Protein AF-A0A449A2N4-F1 (afdb_monomer_lite)

Sequence (158 aa):
MTPEKIKKYLNMVIFIFLSIVLIGIFFGYTGQFGDKNNDGKNIGSILDILVPDLTRSI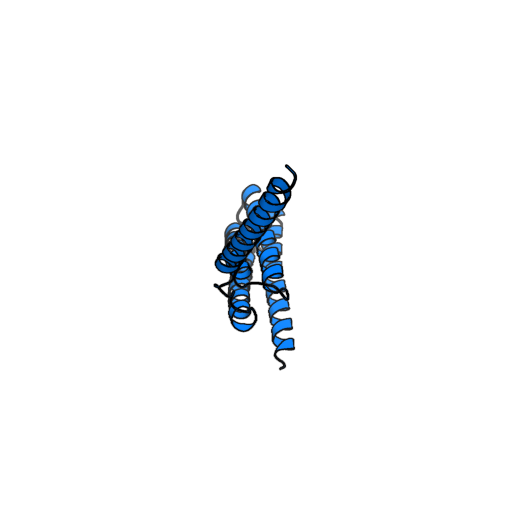EWLAVATLAIGWIGWEFARSKTGKRLYAYISLPLILTASVSSMTLLGFIGGGLAIVLILLYTFQFIEPSKKDTLVNTINDAAKANQKNNKKFLKIFSRGK

Radius of gyration: 24.29 Å; chains: 1; bounding box: 47×25×95 Å

Secondary structure (DSSP, 8-state):
--HHHHHHHHHHHHHHHHHHHHHHHHHHHHTTTS--S----SS-TTTGGG-----HHHHHHHHHHHHHHHHHHHHHHSTT--HHHHHHHHHHHHHHHHHT--HHHHHHHHHHHHHHHHHHHHHSPP--TTSHHHHHHHHHHHHHHHHHHHHHHHTT--

Structure (mmCIF, N/CA/C/O backbone):
data_AF-A0A449A2N4-F1
#
_entry.id   AF-A0A449A2N4-F1
#
loop_
_atom_site.group_PDB
_atom_site.id
_atom_site.type_symbol
_atom_site.label_atom_id
_atom_site.label_alt_id
_atom_site.label_comp_id
_atom_site.label_asym_id
_atom_site.label_entity_id
_atom_site.label_seq_id
_atom_site.pdbx_PDB_ins_code
_atom_site.Cartn_x
_atom_site.Cartn_y
_atom_site.Cartn_z
_atom_site.occupancy
_atom_site.B_iso_or_equiv
_atom_site.auth_seq_id
_atom_site.auth_comp_id
_atom_site.auth_asym_id
_atom_site.auth_atom_id
_atom_site.pdbx_PDB_model_num
ATOM 1 N N . MET A 1 1 ? -24.660 -12.221 -4.453 1.00 61.25 1 MET A N 1
ATOM 2 C CA . MET A 1 1 ? -23.258 -12.427 -4.014 1.00 61.25 1 MET A CA 1
ATOM 3 C C . MET A 1 1 ? -23.165 -12.003 -2.552 1.00 61.25 1 MET A C 1
ATOM 5 O O . MET A 1 1 ? -23.672 -10.936 -2.246 1.00 61.25 1 MET A O 1
ATOM 9 N N . THR A 1 2 ? -22.648 -12.829 -1.633 1.00 82.38 2 THR A N 1
ATOM 10 C CA . THR A 1 2 ? -22.631 -12.470 -0.197 1.00 82.38 2 THR A CA 1
ATOM 11 C C . THR A 1 2 ? -21.543 -11.425 0.106 1.00 82.38 2 THR A C 1
ATOM 13 O O . THR A 1 2 ? -20.503 -11.442 -0.563 1.00 82.38 2 THR A O 1
ATOM 16 N N . PRO A 1 3 ? -21.725 -10.543 1.111 1.00 78.06 3 PRO A N 1
ATOM 17 C CA . PRO A 1 3 ? -20.734 -9.520 1.479 1.00 78.06 3 PRO A CA 1
ATOM 18 C C . PRO A 1 3 ? -19.345 -10.101 1.784 1.00 78.06 3 PRO A C 1
ATOM 20 O O . PRO A 1 3 ? -18.320 -9.538 1.406 1.00 78.06 3 PRO A O 1
ATOM 23 N N . GLU A 1 4 ? -19.305 -11.284 2.395 1.00 82.44 4 GLU A N 1
ATOM 24 C CA . GLU A 1 4 ? -18.069 -12.010 2.705 1.00 82.44 4 GLU A CA 1
ATOM 25 C C . GLU A 1 4 ? -17.319 -12.464 1.449 1.00 82.44 4 GLU A C 1
ATOM 27 O O . GLU A 1 4 ? -16.092 -12.362 1.381 1.00 82.44 4 GLU A O 1
ATOM 32 N N . LYS A 1 5 ? -18.050 -12.926 0.425 1.00 82.56 5 LYS A N 1
ATOM 33 C CA . LYS A 1 5 ? -17.454 -13.305 -0.861 1.00 82.56 5 LYS A CA 1
ATOM 34 C C . LYS A 1 5 ? -16.862 -12.078 -1.549 1.00 82.56 5 LYS A C 1
ATOM 36 O O . LYS A 1 5 ? -15.722 -12.144 -1.993 1.00 82.56 5 LYS A O 1
ATOM 41 N N . ILE A 1 6 ? -17.580 -10.953 -1.567 1.00 83.94 6 ILE A N 1
ATOM 42 C CA . ILE A 1 6 ? -17.100 -9.687 -2.152 1.00 83.94 6 ILE A CA 1
ATOM 43 C C . ILE A 1 6 ? -15.799 -9.239 -1.475 1.00 83.94 6 ILE A C 1
ATOM 45 O O . ILE A 1 6 ? -14.807 -8.992 -2.160 1.00 83.94 6 ILE A O 1
ATOM 49 N N . LYS A 1 7 ? -15.764 -9.236 -0.135 1.00 84.06 7 LYS A N 1
ATOM 50 C CA . LYS A 1 7 ? -14.567 -8.909 0.656 1.00 84.06 7 LYS A CA 1
ATOM 51 C C . LYS A 1 7 ? -13.380 -9.817 0.312 1.00 84.06 7 LYS A C 1
ATOM 53 O O . LYS A 1 7 ? -12.255 -9.337 0.171 1.00 84.06 7 LYS A O 1
ATOM 58 N N . LYS A 1 8 ? -13.615 -11.125 0.154 1.00 86.44 8 LYS A N 1
ATOM 59 C CA . LYS A 1 8 ? -12.578 -12.095 -0.231 1.00 86.44 8 LYS A CA 1
ATOM 60 C C . LYS A 1 8 ? -12.024 -11.817 -1.632 1.00 86.44 8 LYS A C 1
ATOM 62 O O . LYS A 1 8 ? -10.806 -11.786 -1.787 1.00 86.44 8 LYS A O 1
ATOM 67 N N . TYR A 1 9 ? -12.886 -11.585 -2.622 1.00 88.25 9 TYR A N 1
ATOM 68 C CA . TYR A 1 9 ? -12.451 -11.307 -3.995 1.00 88.25 9 TYR A CA 1
ATOM 69 C C . TYR A 1 9 ? -11.708 -9.975 -4.110 1.00 88.25 9 TYR A C 1
ATOM 71 O O . TYR A 1 9 ? -10.637 -9.950 -4.704 1.00 88.25 9 TYR A O 1
ATOM 79 N N . LEU A 1 10 ? -12.195 -8.903 -3.477 1.00 87.56 10 LEU A N 1
ATOM 80 C CA . LEU A 1 10 ? -11.493 -7.612 -3.442 1.00 87.56 10 LEU A CA 1
ATOM 81 C C . LEU A 1 10 ? -10.081 -7.746 -2.869 1.00 87.56 10 LEU A C 1
ATOM 83 O O . LEU A 1 10 ? -9.128 -7.247 -3.455 1.00 87.56 10 LEU A O 1
ATOM 87 N N . ASN A 1 11 ? -9.933 -8.478 -1.764 1.00 88.50 11 ASN A N 1
ATOM 88 C CA . ASN A 1 11 ? -8.623 -8.743 -1.173 1.00 88.50 11 ASN A CA 1
ATOM 89 C C . ASN A 1 11 ? -7.693 -9.506 -2.118 1.00 88.50 11 ASN A C 1
ATOM 91 O O . ASN A 1 11 ? -6.506 -9.199 -2.190 1.00 88.50 11 ASN A O 1
ATOM 95 N N . MET A 1 12 ? -8.227 -10.493 -2.833 1.00 90.44 12 MET A N 1
ATOM 96 C CA . MET A 1 12 ? -7.456 -11.278 -3.792 1.00 90.44 12 MET A CA 1
ATOM 97 C C . MET A 1 12 ? -7.007 -10.418 -4.978 1.00 90.44 12 MET A C 1
A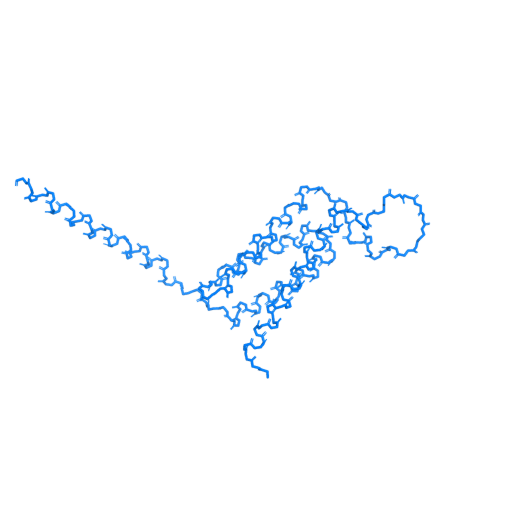TOM 99 O O . MET A 1 12 ? -5.856 -10.495 -5.390 1.00 90.44 12 MET A O 1
ATOM 103 N N . VAL A 1 13 ? -7.881 -9.543 -5.475 1.00 91.12 13 VAL A N 1
ATOM 104 C CA . VAL A 1 13 ? -7.561 -8.615 -6.567 1.00 91.12 13 VAL A CA 1
ATOM 105 C C . VAL A 1 13 ? -6.519 -7.578 -6.128 1.00 91.12 13 VAL A C 1
ATOM 107 O O . VAL A 1 13 ? -5.564 -7.338 -6.861 1.00 91.12 13 VAL A O 1
ATOM 110 N N . ILE A 1 14 ? -6.635 -7.018 -4.917 1.00 91.38 14 ILE A N 1
ATOM 111 C CA . ILE A 1 14 ? -5.614 -6.117 -4.351 1.00 91.38 14 ILE A CA 1
ATOM 112 C C . ILE A 1 14 ? -4.261 -6.832 -4.261 1.00 91.38 14 ILE A C 1
ATOM 114 O O . ILE A 1 14 ? -3.249 -6.278 -4.679 1.00 91.38 14 ILE A O 1
ATOM 118 N N . PHE A 1 15 ? -4.244 -8.073 -3.766 1.00 92.75 15 PHE A N 1
ATOM 119 C CA . PHE A 1 15 ? -3.025 -8.879 -3.681 1.00 92.75 15 PHE A CA 1
ATOM 120 C C . PHE A 1 15 ? -2.376 -9.083 -5.059 1.00 92.75 15 PHE A C 1
ATOM 122 O O . PHE A 1 15 ? -1.162 -8.933 -5.197 1.00 92.75 15 PHE A O 1
ATOM 129 N N . ILE A 1 16 ? -3.178 -9.382 -6.088 1.00 92.19 16 ILE A N 1
ATOM 130 C CA . ILE A 1 16 ? -2.697 -9.553 -7.467 1.00 92.19 16 ILE A CA 1
ATOM 131 C C . ILE A 1 16 ? -2.058 -8.258 -7.975 1.00 92.19 16 ILE A C 1
ATOM 133 O O . ILE A 1 16 ? -0.944 -8.295 -8.489 1.00 92.19 16 ILE A O 1
ATOM 137 N N . PHE A 1 17 ? -2.710 -7.109 -7.789 1.00 91.62 17 PHE A N 1
ATOM 138 C CA . PHE A 1 17 ? -2.162 -5.833 -8.247 1.00 91.62 17 PHE A CA 1
ATOM 139 C C . PHE A 1 17 ? -0.888 -5.422 -7.507 1.00 91.62 17 PHE A C 1
ATOM 141 O O . PHE A 1 17 ? 0.066 -4.992 -8.151 1.00 91.62 17 PHE A O 1
ATOM 148 N N . LEU A 1 18 ? -0.816 -5.622 -6.189 1.00 90.00 18 LEU A N 1
ATOM 149 C CA . LEU A 1 18 ? 0.422 -5.394 -5.435 1.00 90.00 18 LEU A CA 1
ATOM 150 C C . LEU A 1 18 ? 1.552 -6.330 -5.895 1.00 90.00 18 LEU A C 1
ATOM 152 O O . LEU A 1 18 ? 2.700 -5.903 -6.007 1.00 90.00 18 LEU A O 1
ATOM 156 N N . SER A 1 19 ? 1.224 -7.578 -6.239 1.00 89.56 19 SER A N 1
ATOM 157 C CA . SER A 1 19 ? 2.187 -8.522 -6.820 1.00 89.56 19 SER A CA 1
ATOM 158 C C . SER A 1 19 ? 2.681 -8.060 -8.193 1.00 89.56 19 SER A C 1
ATOM 160 O O . SER A 1 19 ? 3.866 -8.187 -8.478 1.00 89.56 19 SER A O 1
ATOM 162 N N . ILE A 1 20 ? 1.816 -7.472 -9.027 1.00 86.69 20 ILE A N 1
ATOM 163 C CA . ILE A 1 20 ? 2.212 -6.887 -10.320 1.00 86.69 20 ILE A CA 1
ATOM 164 C C . ILE A 1 20 ? 3.211 -5.739 -10.125 1.00 86.69 20 ILE A C 1
ATOM 166 O O . ILE A 1 20 ? 4.187 -5.663 -10.867 1.00 86.69 20 ILE A O 1
ATOM 170 N N . VAL A 1 21 ? 3.020 -4.885 -9.111 1.00 86.00 21 VAL A N 1
ATOM 171 C CA . VAL A 1 21 ? 3.993 -3.824 -8.781 1.00 86.00 21 VAL A CA 1
ATOM 172 C C . VAL A 1 21 ? 5.338 -4.430 -8.384 1.00 86.00 21 VAL A C 1
ATOM 174 O O . VAL A 1 21 ? 6.375 -3.991 -8.875 1.00 86.00 21 VAL A O 1
ATOM 177 N N . LEU A 1 22 ? 5.332 -5.474 -7.550 1.00 86.69 22 LEU A N 1
ATOM 178 C CA . LEU A 1 22 ? 6.555 -6.174 -7.151 1.00 86.69 22 LEU A CA 1
ATOM 179 C C . LEU A 1 22 ? 7.276 -6.809 -8.353 1.00 86.69 22 LEU A C 1
ATOM 181 O O . LEU A 1 22 ? 8.496 -6.709 -8.456 1.00 86.69 22 LEU A O 1
ATOM 185 N N . ILE A 1 23 ? 6.525 -7.418 -9.274 1.00 83.38 23 ILE A N 1
ATOM 186 C CA . ILE A 1 23 ? 7.049 -7.978 -10.527 1.00 83.38 23 ILE A CA 1
ATOM 187 C C . ILE A 1 23 ? 7.653 -6.871 -11.403 1.00 83.38 23 ILE A C 1
ATOM 189 O O . ILE A 1 23 ? 8.746 -7.051 -11.930 1.00 83.38 23 ILE A O 1
ATOM 193 N N . GLY A 1 24 ? 6.993 -5.714 -11.513 1.00 75.69 24 GLY A N 1
ATOM 194 C CA . GLY A 1 24 ? 7.527 -4.552 -12.229 1.00 75.69 24 GLY A CA 1
ATOM 195 C C . GLY A 1 24 ? 8.869 -4.083 -11.662 1.00 75.69 24 GLY A C 1
ATOM 196 O O . GLY A 1 24 ? 9.816 -3.883 -12.417 1.00 75.69 24 GLY A O 1
ATOM 197 N N . ILE A 1 25 ? 8.989 -4.001 -10.331 1.00 78.69 25 ILE A N 1
ATOM 198 C CA . ILE A 1 25 ? 10.254 -3.654 -9.663 1.00 78.69 25 ILE A CA 1
ATOM 199 C C . ILE A 1 25 ? 11.329 -4.728 -9.908 1.00 78.69 25 ILE A C 1
ATOM 201 O O . ILE A 1 25 ? 12.483 -4.399 -10.168 1.00 78.69 25 ILE A O 1
ATOM 205 N N . PHE A 1 26 ? 10.965 -6.014 -9.860 1.00 78.06 26 PHE A N 1
ATOM 206 C CA . PHE A 1 26 ? 11.895 -7.118 -10.118 1.00 78.06 26 PHE A CA 1
ATOM 207 C C . PHE A 1 26 ? 12.429 -7.118 -11.559 1.00 78.06 26 PHE A C 1
ATOM 209 O O . PHE A 1 26 ? 13.611 -7.387 -11.785 1.00 78.06 26 PHE A O 1
ATOM 216 N N . PHE A 1 27 ? 11.578 -6.803 -12.535 1.00 72.88 27 PHE A N 1
ATOM 217 C CA . PHE A 1 27 ? 11.990 -6.690 -13.931 1.00 72.88 27 PHE A CA 1
ATOM 218 C C . PHE A 1 27 ? 12.887 -5.480 -14.198 1.00 72.88 27 PHE A C 1
ATOM 220 O O . PHE A 1 27 ? 13.815 -5.611 -14.996 1.00 72.88 27 PHE A O 1
ATOM 227 N N . GLY A 1 28 ? 12.673 -4.364 -13.490 1.00 66.94 28 GLY A N 1
ATOM 228 C CA . GLY A 1 28 ? 13.636 -3.258 -13.449 1.00 66.94 28 GLY A CA 1
ATOM 229 C C . GLY A 1 28 ? 15.005 -3.735 -12.962 1.00 66.94 28 GLY A C 1
ATOM 230 O O . GLY A 1 28 ? 15.986 -3.677 -13.701 1.00 66.94 28 GLY A O 1
ATOM 231 N N . TYR A 1 29 ? 15.030 -4.372 -11.787 1.00 67.50 29 TYR A N 1
ATOM 232 C CA . TYR A 1 29 ? 16.273 -4.797 -11.134 1.00 67.50 29 TYR A CA 1
ATOM 233 C C . TYR A 1 29 ? 17.085 -5.818 -11.939 1.00 67.50 29 TYR A C 1
ATOM 235 O O . TYR A 1 29 ? 18.318 -5.798 -11.951 1.00 67.50 29 TYR A O 1
ATOM 243 N N . THR A 1 30 ? 16.403 -6.761 -12.588 1.00 67.12 30 THR A N 1
ATOM 244 C CA . THR A 1 30 ? 17.062 -7.813 -13.375 1.00 67.12 30 THR A CA 1
ATOM 245 C C . THR A 1 30 ? 17.496 -7.339 -14.759 1.00 67.12 30 THR A C 1
ATOM 247 O O . THR A 1 30 ? 18.262 -8.048 -15.417 1.00 67.12 30 THR A O 1
ATOM 250 N N . GLY A 1 31 ? 17.035 -6.164 -15.208 1.00 59.72 31 GLY A N 1
ATOM 251 C CA . GLY A 1 31 ? 17.275 -5.669 -16.561 1.00 59.72 31 GLY A CA 1
ATOM 252 C C . GLY A 1 31 ? 16.800 -6.650 -17.635 1.00 59.72 31 GLY A C 1
ATOM 253 O O . GLY A 1 31 ? 17.367 -6.687 -18.720 1.00 59.72 31 GLY A O 1
ATOM 254 N N . GLN A 1 32 ? 15.803 -7.492 -17.332 1.00 53.88 32 GLN A N 1
ATOM 255 C CA . GLN A 1 32 ? 15.403 -8.618 -18.188 1.00 53.88 32 GLN A CA 1
ATOM 256 C C . GLN A 1 32 ? 14.773 -8.168 -19.520 1.00 53.88 32 GLN A C 1
ATOM 258 O O . GLN A 1 32 ? 14.695 -8.956 -20.458 1.00 53.88 32 GLN A O 1
ATOM 263 N N . PHE A 1 33 ? 14.368 -6.897 -19.599 1.00 53.69 33 PHE A N 1
ATOM 264 C CA . PHE A 1 33 ? 13.897 -6.227 -20.814 1.00 53.69 33 PHE A CA 1
ATOM 265 C C . PHE A 1 33 ? 14.811 -5.076 -21.257 1.00 53.69 33 PHE A C 1
ATOM 267 O O . PHE A 1 33 ? 14.502 -4.417 -22.235 1.00 53.69 33 PHE A O 1
ATOM 274 N N . GLY A 1 34 ? 15.914 -4.819 -20.546 1.00 50.38 34 GLY A N 1
ATOM 275 C CA . GLY A 1 34 ? 16.909 -3.836 -20.961 1.00 50.38 34 GLY A CA 1
ATOM 276 C C . GLY A 1 34 ? 17.842 -4.481 -21.973 1.00 50.38 34 GLY A C 1
ATOM 277 O O . GLY A 1 34 ? 18.574 -5.413 -21.631 1.00 50.38 34 GLY A O 1
ATOM 278 N N . ASP A 1 35 ? 17.787 -4.011 -23.214 1.00 47.50 35 ASP A N 1
ATOM 279 C CA . ASP A 1 35 ? 18.587 -4.513 -24.324 1.00 47.50 35 ASP A CA 1
ATOM 280 C C . ASP A 1 35 ? 20.083 -4.447 -23.966 1.00 47.50 35 ASP A C 1
ATOM 282 O O . ASP A 1 35 ? 20.706 -3.385 -23.951 1.00 47.50 35 ASP A O 1
ATOM 286 N N . LYS A 1 36 ? 20.677 -5.589 -23.599 1.00 48.81 36 LYS A N 1
ATOM 287 C CA . LYS A 1 36 ? 22.092 -5.636 -23.203 1.00 48.81 36 LYS A CA 1
ATOM 288 C C . LYS A 1 36 ? 23.051 -5.615 -24.384 1.00 48.81 36 LYS A C 1
ATOM 290 O O . LYS A 1 36 ? 24.246 -5.529 -24.138 1.00 48.81 36 LYS A O 1
ATOM 295 N N . ASN A 1 37 ? 22.576 -5.670 -25.629 1.00 42.38 37 ASN A N 1
ATOM 296 C CA . ASN A 1 37 ? 23.433 -5.597 -26.808 1.00 42.38 37 ASN A CA 1
ATOM 297 C C . ASN A 1 37 ? 22.703 -4.923 -27.975 1.00 42.38 37 ASN A C 1
ATOM 299 O O . ASN A 1 37 ? 21.657 -5.389 -28.407 1.00 42.38 37 ASN A O 1
ATOM 303 N N . ASN A 1 38 ? 23.313 -3.861 -28.506 1.00 48.25 38 ASN A N 1
ATOM 304 C CA . ASN A 1 38 ? 22.992 -3.244 -29.792 1.00 48.25 38 ASN A CA 1
ATOM 305 C C . ASN A 1 38 ? 23.079 -4.263 -30.939 1.00 48.25 38 ASN A C 1
ATOM 307 O O . ASN A 1 38 ? 24.095 -4.285 -31.623 1.00 48.25 38 ASN A O 1
ATOM 311 N N . ASP A 1 39 ? 22.0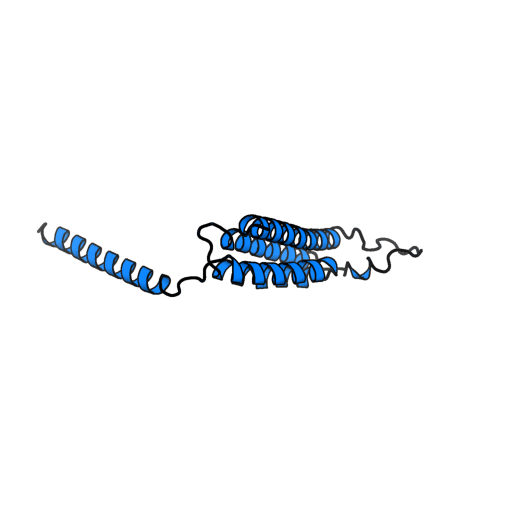47 -5.057 -31.206 1.00 41.31 39 ASP A N 1
ATOM 312 C CA . ASP A 1 39 ? 21.891 -5.658 -32.531 1.00 41.31 39 ASP A CA 1
ATOM 313 C C . ASP A 1 39 ? 20.426 -5.945 -32.831 1.00 41.31 39 ASP A C 1
ATOM 315 O O . ASP A 1 39 ? 19.746 -6.744 -32.190 1.00 41.31 39 ASP A O 1
ATOM 319 N N . GLY A 1 40 ? 19.934 -5.216 -33.828 1.00 46.66 40 GLY A N 1
ATOM 320 C CA . GLY A 1 40 ? 18.523 -5.090 -34.116 1.00 46.66 40 GLY A CA 1
ATOM 321 C C . GLY A 1 40 ? 17.832 -6.407 -34.450 1.00 46.66 40 GLY A C 1
ATOM 322 O O . GLY A 1 40 ? 18.325 -7.223 -35.227 1.00 46.66 40 GLY A O 1
ATOM 323 N N . LYS A 1 41 ? 16.592 -6.520 -33.977 1.00 41.50 41 LYS A N 1
ATOM 324 C CA . LYS A 1 41 ? 15.393 -6.558 -34.830 1.00 41.50 41 LYS A CA 1
ATOM 325 C C . LYS A 1 41 ? 14.150 -6.700 -33.952 1.00 41.50 41 LYS A C 1
ATOM 327 O O . LYS A 1 41 ? 13.907 -7.746 -33.370 1.00 41.50 41 LYS A O 1
ATOM 332 N N . ASN A 1 42 ? 13.357 -5.628 -33.948 1.00 51.19 42 ASN A N 1
ATOM 333 C CA . ASN A 1 42 ? 11.894 -5.617 -33.987 1.00 51.19 42 ASN A CA 1
ATOM 334 C C . ASN A 1 42 ? 11.182 -6.743 -33.221 1.00 51.19 42 ASN A C 1
ATOM 336 O O . ASN A 1 42 ? 10.959 -7.795 -33.806 1.00 51.19 42 ASN A O 1
ATOM 340 N N . ILE A 1 43 ? 10.779 -6.454 -31.973 1.00 41.81 43 ILE A N 1
ATOM 341 C CA . ILE A 1 43 ? 9.529 -6.874 -31.278 1.00 41.81 43 ILE A CA 1
ATOM 342 C C . ILE A 1 43 ? 9.439 -6.210 -29.867 1.00 41.81 43 ILE A C 1
ATOM 344 O O . ILE A 1 43 ? 8.350 -6.111 -29.308 1.00 41.81 43 ILE A O 1
ATOM 348 N N . GLY A 1 44 ? 10.535 -5.668 -29.310 1.00 43.50 44 GLY A N 1
ATOM 349 C CA . GLY A 1 44 ? 10.627 -5.166 -27.918 1.00 43.50 44 GLY A CA 1
ATOM 350 C C . GLY A 1 44 ? 9.991 -3.805 -27.566 1.00 43.50 44 GLY A C 1
ATOM 351 O O . GLY A 1 44 ? 9.840 -3.491 -26.390 1.00 43.50 44 GLY A O 1
ATOM 352 N N . SER A 1 45 ? 9.517 -3.019 -28.539 1.00 45.94 45 SER A N 1
ATOM 353 C CA . SER A 1 45 ? 9.264 -1.569 -28.379 1.00 45.94 45 SER A CA 1
ATOM 354 C C . SER A 1 45 ? 8.183 -1.133 -27.364 1.00 45.94 45 SER A C 1
ATOM 356 O O . SER A 1 45 ? 8.119 0.051 -27.042 1.00 45.94 45 SER A O 1
ATOM 358 N N . ILE A 1 46 ? 7.321 -2.024 -26.863 1.00 47.00 46 ILE A N 1
ATOM 359 C CA . ILE A 1 46 ? 6.346 -1.691 -25.796 1.00 47.00 46 ILE A CA 1
ATOM 360 C C . ILE A 1 46 ? 6.898 -2.058 -24.410 1.00 47.00 46 ILE A C 1
ATOM 362 O O . ILE A 1 46 ? 6.570 -1.406 -23.420 1.00 47.00 46 ILE A O 1
ATOM 366 N N . LEU A 1 47 ? 7.756 -3.081 -24.351 1.00 45.34 47 LEU A N 1
ATOM 367 C CA . LEU A 1 47 ? 8.448 -3.530 -23.142 1.00 45.34 47 LEU A CA 1
ATOM 368 C C . LEU A 1 47 ? 9.719 -2.705 -22.869 1.00 45.34 47 LEU A C 1
ATOM 370 O O . LEU A 1 47 ? 10.105 -2.573 -21.716 1.00 45.34 47 LEU A O 1
ATOM 374 N N . ASP A 1 48 ? 10.302 -2.056 -23.878 1.00 43.84 48 ASP A N 1
ATOM 375 C CA . ASP A 1 48 ? 11.400 -1.097 -23.671 1.00 43.84 48 ASP A CA 1
ATOM 376 C C . ASP A 1 48 ? 10.937 0.186 -22.957 1.00 43.84 48 ASP A C 1
ATOM 378 O O . ASP A 1 48 ? 11.686 0.791 -22.197 1.00 43.84 48 ASP A O 1
ATOM 382 N N . ILE A 1 49 ? 9.664 0.579 -23.114 1.00 50.22 49 ILE A N 1
ATOM 383 C CA . ILE A 1 49 ? 9.056 1.691 -22.351 1.00 50.22 49 ILE A CA 1
ATOM 384 C C . ILE A 1 49 ? 8.935 1.330 -20.858 1.00 50.22 49 ILE A C 1
ATOM 386 O O . ILE A 1 49 ? 8.792 2.202 -20.002 1.00 50.22 49 ILE A O 1
ATOM 390 N N . LEU A 1 50 ? 8.968 0.035 -20.531 1.00 51.41 50 LEU A N 1
ATOM 391 C CA . LEU A 1 50 ? 8.738 -0.467 -19.184 1.00 51.41 50 LEU A CA 1
ATOM 392 C C . LEU A 1 50 ? 9.973 -0.429 -18.281 1.00 51.41 50 LEU A C 1
ATOM 394 O O . LEU A 1 50 ? 9.781 -0.604 -17.079 1.00 51.41 50 LEU A O 1
ATOM 398 N N . VAL A 1 51 ? 11.188 -0.212 -18.800 1.00 53.69 51 VAL A N 1
ATOM 399 C CA . VAL A 1 51 ? 12.420 -0.315 -17.997 1.00 53.69 51 VAL A CA 1
ATOM 400 C C . VAL A 1 51 ? 13.372 0.857 -18.271 1.00 53.69 51 VAL A C 1
ATOM 402 O O . VAL A 1 51 ? 14.275 0.746 -19.097 1.00 53.69 51 VAL A O 1
ATOM 405 N N . PRO A 1 52 ? 13.200 2.002 -17.587 1.00 56.44 52 PRO A N 1
ATOM 406 C CA . PRO A 1 52 ? 14.252 3.009 -17.528 1.00 56.44 52 PRO A CA 1
ATOM 407 C C . PRO A 1 52 ? 15.459 2.468 -16.746 1.00 56.44 52 PRO A C 1
ATOM 409 O O . PRO A 1 52 ? 15.292 1.787 -15.735 1.00 56.44 52 PRO A O 1
ATOM 412 N N . ASP A 1 53 ? 16.670 2.796 -17.199 1.00 58.28 53 ASP A N 1
ATOM 413 C CA . ASP A 1 53 ? 17.932 2.441 -16.541 1.00 58.28 53 ASP A CA 1
ATOM 414 C C . ASP A 1 53 ? 18.035 3.183 -15.193 1.00 58.28 53 ASP A C 1
ATOM 416 O O . ASP A 1 53 ? 18.411 4.357 -15.113 1.00 58.28 53 ASP A O 1
ATOM 420 N N . LEU A 1 54 ? 17.563 2.535 -14.124 1.00 61.38 54 LEU A N 1
ATOM 421 C CA . LEU A 1 54 ? 17.450 3.121 -12.794 1.00 61.38 54 LEU A CA 1
ATOM 422 C C . LEU A 1 54 ? 18.684 2.816 -11.950 1.00 61.38 54 LEU A C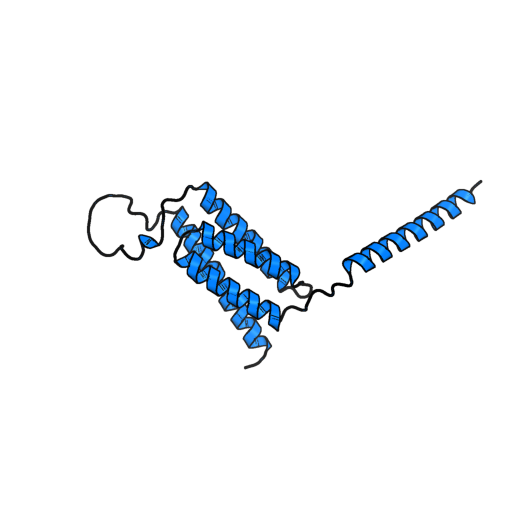 1
ATOM 424 O O . LEU A 1 54 ? 19.246 1.723 -11.947 1.00 61.38 54 LEU A O 1
ATOM 428 N N . THR A 1 55 ? 19.070 3.788 -11.122 1.00 66.56 55 THR A N 1
ATOM 429 C CA . THR A 1 55 ? 20.061 3.519 -10.080 1.00 66.56 55 THR A CA 1
ATOM 430 C C . THR A 1 55 ? 19.495 2.493 -9.101 1.00 66.56 55 THR A C 1
ATOM 432 O O . THR A 1 55 ? 18.429 2.693 -8.519 1.00 66.56 55 THR A O 1
ATOM 435 N N . ARG A 1 56 ? 20.251 1.416 -8.863 1.00 68.56 56 ARG A N 1
ATOM 436 C CA . ARG A 1 56 ? 19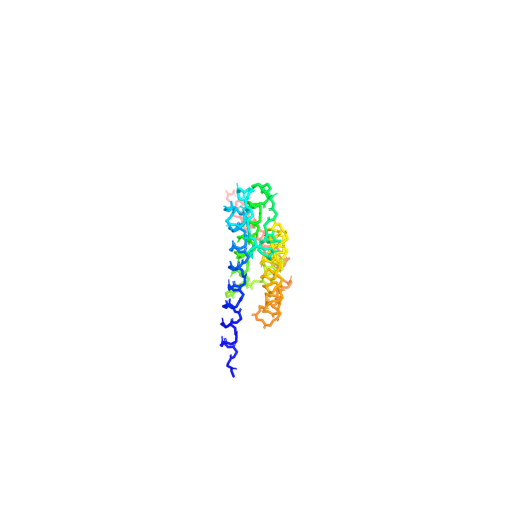.930 0.321 -7.928 1.00 68.56 56 ARG A CA 1
ATOM 437 C C . ARG A 1 56 ? 19.354 0.804 -6.585 1.00 68.56 56 ARG A C 1
ATOM 439 O O . ARG A 1 56 ? 18.497 0.148 -6.005 1.00 68.56 56 ARG A O 1
ATOM 446 N N . SER A 1 57 ? 19.792 1.961 -6.084 1.00 74.00 57 SER A N 1
ATOM 447 C CA . SER A 1 57 ? 19.285 2.580 -4.850 1.00 74.00 57 SER A CA 1
ATOM 448 C C . SER A 1 57 ? 17.791 2.946 -4.896 1.00 74.00 57 SER A C 1
ATOM 450 O O . SER A 1 57 ? 17.104 2.801 -3.885 1.00 74.00 57 SER A O 1
ATOM 452 N N . ILE A 1 58 ? 17.275 3.400 -6.044 1.00 77.50 58 ILE A N 1
ATOM 453 C CA . ILE A 1 58 ? 15.862 3.779 -6.221 1.00 77.50 58 ILE A CA 1
ATOM 454 C C . ILE A 1 58 ? 14.969 2.534 -6.231 1.00 77.50 58 ILE A C 1
ATOM 456 O O . ILE A 1 58 ? 13.894 2.540 -5.633 1.00 77.50 58 ILE A O 1
ATOM 460 N N . GLU A 1 59 ? 15.433 1.439 -6.828 1.00 76.38 59 GLU A N 1
ATOM 461 C CA . GLU A 1 59 ? 14.695 0.173 -6.846 1.00 76.38 59 GLU A CA 1
ATOM 462 C C . GLU A 1 59 ? 14.580 -0.429 -5.446 1.00 76.38 59 GLU A C 1
ATOM 464 O O . GLU A 1 59 ? 13.497 -0.842 -5.034 1.00 76.38 59 GLU A O 1
ATOM 469 N N . TRP A 1 60 ? 15.660 -0.403 -4.658 1.00 80.50 60 TRP A N 1
ATOM 470 C CA . TRP A 1 60 ? 15.609 -0.828 -3.254 1.00 80.50 60 TRP A CA 1
ATOM 471 C C . TRP A 1 60 ? 14.670 0.039 -2.416 1.00 80.50 60 TRP A C 1
ATOM 473 O O . TRP A 1 60 ? 13.958 -0.486 -1.556 1.00 80.50 60 TRP A O 1
ATOM 483 N N . LEU A 1 61 ? 14.615 1.346 -2.686 1.00 83.75 61 LEU A N 1
ATOM 484 C CA . LEU A 1 61 ? 13.639 2.234 -2.059 1.00 83.75 61 LEU A CA 1
ATOM 485 C C . LEU A 1 61 ? 12.203 1.855 -2.456 1.00 83.75 61 LEU A C 1
ATOM 487 O O . LEU A 1 61 ? 11.327 1.820 -1.588 1.00 83.75 61 LEU A O 1
ATOM 491 N N . ALA A 1 62 ? 11.960 1.526 -3.727 1.00 85.25 62 ALA A N 1
ATOM 492 C CA . ALA A 1 62 ? 10.659 1.063 -4.205 1.00 85.25 62 ALA A CA 1
ATOM 493 C C . ALA A 1 62 ? 10.241 -0.255 -3.529 1.00 85.25 62 ALA A C 1
ATOM 495 O O . ALA A 1 62 ? 9.117 -0.362 -3.040 1.00 85.25 62 ALA A O 1
ATOM 496 N N . VAL A 1 63 ? 11.152 -1.228 -3.404 1.00 87.69 63 VAL A N 1
ATOM 497 C CA . VAL A 1 63 ? 10.893 -2.485 -2.677 1.00 87.69 63 VAL A CA 1
ATOM 498 C C . VAL A 1 63 ? 10.575 -2.213 -1.207 1.00 87.69 63 VAL A C 1
ATOM 500 O O . VAL A 1 63 ? 9.585 -2.728 -0.685 1.00 87.69 63 VAL A O 1
ATOM 503 N N . ALA A 1 64 ? 11.388 -1.398 -0.531 1.00 88.38 64 ALA A N 1
ATOM 504 C CA . ALA A 1 64 ? 11.214 -1.111 0.890 1.00 88.38 64 ALA A CA 1
ATOM 505 C C . ALA A 1 64 ? 9.881 -0.401 1.165 1.00 88.38 64 ALA A C 1
ATOM 507 O O . ALA A 1 64 ? 9.128 -0.800 2.055 1.00 88.38 64 ALA A O 1
ATOM 508 N N . THR A 1 65 ? 9.557 0.624 0.375 1.00 91.94 65 THR A N 1
ATOM 509 C CA . THR A 1 65 ? 8.292 1.359 0.504 1.00 91.94 65 THR A CA 1
ATOM 510 C C . THR A 1 65 ? 7.089 0.480 0.170 1.00 91.94 65 THR A C 1
ATOM 512 O O . THR A 1 65 ? 6.107 0.513 0.915 1.00 91.94 65 THR A O 1
ATOM 515 N N . LEU A 1 66 ? 7.180 -0.386 -0.848 1.00 92.06 66 LEU A N 1
ATOM 516 C CA . LEU A 1 66 ? 6.122 -1.348 -1.168 1.00 92.06 66 LEU A CA 1
ATOM 517 C C . LEU A 1 66 ? 5.899 -2.332 -0.021 1.00 92.06 66 LEU A C 1
ATOM 519 O O . LEU A 1 66 ? 4.758 -2.552 0.376 1.00 92.06 66 LEU A O 1
ATOM 523 N N . ALA A 1 67 ? 6.971 -2.899 0.535 1.00 91.31 67 ALA A N 1
ATOM 524 C CA . ALA A 1 67 ? 6.892 -3.863 1.626 1.00 91.31 67 ALA A CA 1
ATOM 525 C C . ALA A 1 67 ? 6.264 -3.244 2.881 1.00 91.31 67 ALA A C 1
ATOM 527 O O . ALA A 1 67 ? 5.329 -3.812 3.446 1.00 91.31 67 ALA A O 1
ATOM 528 N N . ILE A 1 68 ? 6.715 -2.052 3.291 1.00 91.81 68 ILE A N 1
ATOM 529 C CA . ILE A 1 68 ? 6.153 -1.349 4.455 1.00 91.81 68 ILE A CA 1
ATOM 530 C C . ILE A 1 68 ? 4.688 -0.973 4.189 1.00 91.81 68 ILE A C 1
ATOM 532 O O . ILE A 1 68 ? 3.832 -1.169 5.055 1.00 91.81 68 ILE A O 1
ATOM 536 N N . GLY A 1 69 ? 4.377 -0.487 2.983 1.00 91.75 69 GLY A N 1
ATOM 537 C CA . GLY A 1 69 ? 3.014 -0.154 2.577 1.00 91.75 69 GLY A CA 1
ATOM 538 C C . GLY A 1 69 ? 2.084 -1.367 2.612 1.00 91.75 69 GLY A C 1
ATOM 539 O O . GLY A 1 69 ? 0.998 -1.295 3.193 1.00 91.75 69 GLY A O 1
ATOM 540 N N . TRP A 1 70 ? 2.528 -2.502 2.075 1.00 93.75 70 TRP A N 1
ATOM 541 C CA . TRP A 1 70 ? 1.777 -3.757 2.074 1.00 93.75 70 TRP A CA 1
ATOM 542 C C . TRP A 1 70 ? 1.563 -4.287 3.493 1.00 93.75 70 TRP A C 1
ATOM 544 O O . TRP A 1 70 ? 0.438 -4.606 3.873 1.00 93.75 70 TRP A O 1
ATOM 554 N N . ILE A 1 71 ? 2.603 -4.305 4.325 1.00 92.25 71 ILE A N 1
ATOM 555 C CA . ILE A 1 71 ? 2.483 -4.713 5.730 1.00 92.25 71 ILE A CA 1
ATOM 556 C C . ILE A 1 71 ? 1.472 -3.822 6.467 1.00 92.25 71 ILE A C 1
ATOM 558 O O . ILE A 1 71 ? 0.587 -4.329 7.158 1.00 92.25 71 ILE A O 1
ATOM 562 N N . GLY A 1 72 ? 1.543 -2.500 6.282 1.00 90.62 72 GLY A N 1
ATOM 563 C CA . GLY A 1 72 ? 0.562 -1.572 6.850 1.00 90.62 72 GLY A CA 1
ATOM 564 C C . GLY A 1 72 ? -0.870 -1.872 6.392 1.00 90.62 72 GLY A C 1
ATOM 565 O O . GLY A 1 72 ? -1.811 -1.772 7.183 1.00 90.62 72 GLY A O 1
ATOM 566 N N . TRP A 1 73 ? -1.038 -2.329 5.148 1.00 91.75 73 TRP A N 1
ATOM 567 C CA . TRP A 1 73 ? -2.336 -2.699 4.601 1.00 91.75 73 TRP A CA 1
ATOM 568 C C . TRP A 1 73 ? -2.871 -3.980 5.247 1.00 91.75 73 TRP A C 1
ATOM 570 O O . TRP A 1 73 ? -4.033 -4.022 5.657 1.00 91.75 73 TRP A O 1
ATOM 580 N N . GLU A 1 74 ? -2.017 -4.990 5.426 1.00 89.81 74 GLU A N 1
ATOM 581 C CA . GLU A 1 74 ? -2.352 -6.219 6.158 1.00 89.81 74 GLU A CA 1
ATOM 582 C C . GLU A 1 74 ? -2.755 -5.930 7.614 1.00 89.81 74 GLU A C 1
ATOM 584 O O . GLU A 1 74 ? -3.726 -6.499 8.127 1.00 89.81 74 GLU A O 1
ATOM 589 N N . PHE A 1 75 ? -2.102 -4.967 8.271 1.00 88.25 75 PHE A N 1
ATOM 590 C CA . PHE A 1 75 ? -2.533 -4.507 9.593 1.00 88.25 75 PHE A CA 1
ATOM 591 C C . PHE A 1 75 ? -3.880 -3.780 9.557 1.00 88.25 75 PHE A C 1
ATOM 593 O O . PHE A 1 75 ? -4.713 -4.000 10.444 1.00 88.25 75 PHE A O 1
ATOM 600 N N . ALA A 1 76 ? -4.137 -2.961 8.535 1.00 87.06 76 ALA A N 1
ATOM 601 C CA . ALA A 1 76 ? -5.392 -2.224 8.391 1.00 87.06 76 ALA A CA 1
ATOM 602 C C . ALA A 1 76 ? -6.613 -3.142 8.225 1.00 87.06 76 ALA A C 1
ATOM 604 O O . ALA A 1 76 ? -7.689 -2.828 8.730 1.00 87.06 76 ALA A O 1
ATOM 605 N N . ARG A 1 77 ? -6.449 -4.287 7.554 1.00 85.50 77 ARG A N 1
ATOM 606 C CA . ARG A 1 77 ? -7.517 -5.284 7.340 1.00 85.50 77 ARG A CA 1
ATOM 607 C C . ARG A 1 77 ? -7.681 -6.302 8.470 1.00 85.50 77 ARG A C 1
ATOM 609 O O . ARG A 1 77 ? -8.629 -7.090 8.430 1.00 85.50 77 ARG A O 1
ATOM 616 N N . SER A 1 78 ? -6.762 -6.333 9.434 1.00 84.88 78 SER A N 1
ATOM 617 C CA . SER A 1 78 ? -6.860 -7.225 10.592 1.00 84.88 78 SER A CA 1
ATOM 618 C C . SER A 1 78 ? -8.138 -6.950 11.401 1.00 84.88 78 SER A C 1
ATOM 620 O O . SER A 1 78 ? -8.749 -5.888 11.279 1.00 84.88 78 SER A O 1
ATOM 622 N N . LYS A 1 79 ? -8.559 -7.890 12.261 1.00 70.19 79 LYS A N 1
ATOM 623 C CA . LYS A 1 79 ? -9.777 -7.729 13.089 1.00 70.19 79 LYS A CA 1
ATOM 624 C C . LYS A 1 79 ? -9.747 -6.474 13.976 1.00 70.19 79 LYS A C 1
ATOM 626 O O . LYS A 1 79 ? -10.798 -5.962 14.332 1.00 70.19 79 LYS A O 1
ATOM 631 N N . THR A 1 80 ? -8.555 -5.996 14.324 1.00 74.38 80 THR A N 1
ATOM 632 C CA . THR A 1 80 ? -8.310 -4.792 15.136 1.00 74.38 80 THR A CA 1
ATOM 633 C C . THR A 1 80 ? -7.752 -3.632 14.307 1.00 74.38 80 THR A C 1
ATOM 635 O O . THR A 1 80 ? -7.230 -2.660 14.859 1.00 74.38 80 THR A O 1
ATOM 638 N N . GLY A 1 81 ? -7.790 -3.756 12.982 1.00 69.88 81 GLY A N 1
ATOM 639 C CA . GLY A 1 81 ? -7.199 -2.808 12.056 1.00 69.88 81 GLY A CA 1
ATOM 640 C C . GLY A 1 81 ? -7.908 -1.459 12.082 1.00 69.88 81 GLY A C 1
ATOM 641 O O . GLY A 1 81 ? -9.129 -1.366 12.184 1.00 69.88 81 GLY A O 1
ATOM 642 N N . LYS A 1 82 ? -7.120 -0.386 11.999 1.00 81.62 82 LYS A N 1
ATOM 643 C CA . LYS A 1 82 ? -7.604 1.000 11.952 1.00 81.62 82 LYS A CA 1
ATOM 644 C C . LYS A 1 82 ? -7.433 1.558 10.544 1.00 81.62 82 LYS A C 1
ATOM 646 O O . LYS A 1 82 ? -6.391 1.333 9.928 1.00 81.62 82 LYS A O 1
ATOM 651 N N . ARG A 1 83 ? -8.373 2.404 10.092 1.00 83.50 83 ARG A N 1
ATOM 652 C CA . ARG A 1 83 ? -8.241 3.154 8.819 1.00 83.50 83 ARG A CA 1
ATOM 653 C C . ARG A 1 83 ? -6.930 3.930 8.699 1.00 83.50 83 ARG A C 1
ATOM 655 O O . ARG A 1 83 ? -6.432 4.094 7.596 1.00 83.50 83 ARG A O 1
ATOM 662 N N . LEU A 1 84 ? -6.361 4.375 9.823 1.00 84.75 84 LEU A N 1
ATOM 663 C CA . LEU A 1 84 ? -5.073 5.068 9.848 1.00 84.75 84 LEU A CA 1
ATOM 664 C C . LEU A 1 84 ? -3.970 4.263 9.147 1.00 84.75 84 LEU A C 1
ATOM 666 O O . LEU A 1 84 ? -3.224 4.834 8.363 1.00 84.75 84 LEU A O 1
ATOM 670 N N . TYR A 1 85 ? -3.898 2.949 9.379 1.00 87.19 85 TYR A N 1
ATOM 671 C CA . TYR A 1 85 ? -2.881 2.109 8.746 1.00 87.19 85 TYR A CA 1
ATOM 672 C C . TYR A 1 85 ? -3.085 2.026 7.231 1.00 87.19 85 TYR A C 1
ATOM 674 O O . TYR A 1 85 ? -2.118 2.150 6.494 1.00 87.19 85 TYR A O 1
ATOM 682 N N . ALA A 1 86 ? -4.335 1.948 6.756 1.00 87.88 86 ALA A N 1
ATOM 683 C CA . ALA A 1 86 ? -4.627 2.003 5.323 1.00 87.88 86 ALA A CA 1
ATOM 684 C C . ALA A 1 86 ? -4.217 3.353 4.711 1.00 87.88 86 ALA A C 1
ATOM 686 O O . ALA A 1 86 ? -3.612 3.383 3.643 1.00 87.88 86 ALA A O 1
ATOM 687 N N . TYR A 1 87 ? -4.478 4.468 5.402 1.00 88.50 87 TYR A N 1
ATOM 688 C CA . TYR A 1 87 ? -4.071 5.796 4.934 1.00 88.50 87 TYR A CA 1
ATOM 689 C C . TYR A 1 87 ? -2.557 6.006 4.919 1.00 88.50 87 TYR A C 1
ATOM 691 O O . TYR A 1 87 ? -2.084 6.758 4.077 1.00 88.50 87 TYR A O 1
ATOM 699 N N . ILE A 1 88 ? -1.802 5.345 5.801 1.00 89.56 88 ILE A N 1
ATOM 700 C CA . ILE A 1 88 ? -0.329 5.353 5.775 1.00 89.56 88 ILE A CA 1
ATOM 701 C C . ILE A 1 88 ? 0.199 4.447 4.653 1.00 89.56 88 ILE A C 1
ATOM 703 O O . ILE A 1 88 ? 1.181 4.782 3.996 1.00 89.56 88 ILE A O 1
ATOM 707 N N . SER A 1 89 ? -0.464 3.323 4.390 1.00 91.94 89 SER A N 1
ATOM 708 C CA . SER A 1 89 ? -0.084 2.396 3.322 1.00 91.94 89 SER A CA 1
ATOM 709 C C . SER A 1 89 ? -0.239 2.973 1.922 1.00 91.94 89 SER A C 1
ATOM 711 O O . SER A 1 89 ? 0.596 2.705 1.064 1.00 91.94 89 SER A O 1
ATOM 713 N N . LEU A 1 90 ? -1.282 3.769 1.681 1.00 92.44 90 LEU A N 1
ATOM 714 C CA . LEU A 1 90 ? -1.552 4.373 0.374 1.00 92.44 90 LEU A CA 1
ATOM 715 C C . LEU A 1 90 ? -0.380 5.205 -0.188 1.00 92.44 90 LEU A C 1
ATOM 717 O O . LEU A 1 90 ? 0.048 4.902 -1.301 1.00 92.44 90 LEU A O 1
ATOM 721 N N . PRO A 1 91 ? 0.180 6.207 0.524 1.00 92.06 91 PRO A N 1
ATOM 722 C CA . PRO A 1 91 ? 1.315 6.973 0.024 1.00 92.06 91 PRO A CA 1
ATOM 723 C C . PRO A 1 91 ? 2.568 6.109 -0.137 1.00 92.06 91 PRO A C 1
A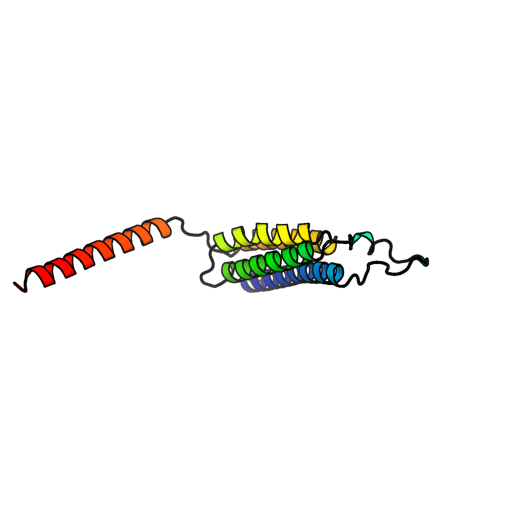TOM 725 O O . PRO A 1 91 ? 3.304 6.321 -1.088 1.00 92.06 91 PRO A O 1
ATOM 728 N N . LEU A 1 92 ? 2.788 5.101 0.714 1.00 92.31 92 LEU A N 1
ATOM 729 C CA . LEU A 1 92 ? 3.928 4.187 0.574 1.00 92.31 92 LEU A CA 1
ATOM 730 C C . LEU A 1 92 ? 3.838 3.334 -0.699 1.00 92.31 92 LEU A C 1
ATOM 732 O O . LEU A 1 92 ? 4.816 3.213 -1.432 1.00 92.31 92 LEU A O 1
ATOM 736 N N . ILE A 1 93 ? 2.654 2.790 -0.990 1.00 90.75 93 ILE A N 1
ATOM 737 C CA . ILE A 1 93 ? 2.394 2.039 -2.225 1.00 90.75 93 ILE A CA 1
ATOM 738 C C . ILE A 1 93 ? 2.501 2.969 -3.438 1.00 90.75 93 ILE A C 1
ATOM 740 O O . ILE A 1 93 ? 3.063 2.575 -4.458 1.00 90.75 93 ILE A O 1
ATOM 744 N N . LEU A 1 94 ? 2.020 4.212 -3.332 1.00 90.75 94 LEU A N 1
ATOM 745 C CA . LEU A 1 94 ? 2.151 5.207 -4.397 1.00 90.75 94 LEU A CA 1
ATOM 746 C C . LEU A 1 94 ? 3.618 5.542 -4.676 1.00 90.75 94 LEU A C 1
ATOM 748 O O . LEU A 1 94 ? 4.030 5.511 -5.833 1.00 90.75 94 LEU A O 1
ATOM 752 N N . THR A 1 95 ? 4.411 5.810 -3.635 1.00 89.19 95 THR A N 1
ATOM 753 C CA . THR A 1 95 ? 5.850 6.055 -3.764 1.00 89.19 95 THR A CA 1
ATOM 754 C C . THR A 1 95 ? 6.534 4.869 -4.427 1.00 89.19 95 THR A C 1
ATOM 756 O O . THR A 1 95 ? 7.233 5.077 -5.407 1.00 89.19 95 THR A O 1
ATOM 759 N N . ALA A 1 96 ? 6.264 3.634 -3.996 1.00 87.31 96 ALA A N 1
ATOM 760 C CA . ALA A 1 96 ? 6.822 2.449 -4.644 1.00 87.31 96 ALA A CA 1
ATOM 761 C C . ALA A 1 96 ? 6.454 2.346 -6.132 1.00 87.31 96 ALA A C 1
ATOM 763 O O . ALA A 1 96 ? 7.297 2.036 -6.972 1.00 87.31 96 ALA A O 1
ATOM 764 N N . SER A 1 97 ? 5.197 2.645 -6.459 1.00 85.62 97 SER A N 1
ATOM 765 C CA . SER A 1 97 ? 4.674 2.579 -7.826 1.00 85.62 97 SER A CA 1
ATOM 766 C C . SER A 1 97 ? 5.358 3.601 -8.736 1.00 85.62 97 SER A C 1
ATOM 768 O O . SER A 1 97 ? 5.808 3.246 -9.823 1.00 85.62 97 SER A O 1
ATOM 770 N N . VAL A 1 98 ? 5.511 4.844 -8.264 1.00 84.44 98 VAL A N 1
ATOM 771 C CA . VAL A 1 98 ? 6.194 5.922 -8.998 1.00 84.44 98 VAL A CA 1
ATOM 772 C C . VAL A 1 98 ? 7.700 5.669 -9.077 1.00 84.44 98 VAL A C 1
ATOM 774 O O . VAL A 1 98 ? 8.284 5.816 -10.147 1.00 84.44 98 VAL A O 1
ATOM 777 N N . SER A 1 99 ? 8.328 5.246 -7.978 1.00 77.38 99 SER A N 1
ATOM 778 C CA . SER A 1 99 ? 9.764 4.949 -7.917 1.00 77.38 99 SER A CA 1
ATOM 779 C C . SER A 1 99 ? 10.164 3.757 -8.780 1.00 77.38 99 SER A C 1
ATOM 781 O O . SER A 1 99 ? 11.307 3.704 -9.215 1.00 77.38 99 SER A O 1
ATOM 783 N N . SER A 1 100 ? 9.243 2.832 -9.070 1.00 74.06 100 SER A N 1
ATOM 784 C CA . SER A 1 100 ? 9.508 1.754 -10.027 1.00 74.06 100 SER A CA 1
ATOM 785 C C . SER A 1 100 ? 9.686 2.263 -11.462 1.00 74.06 100 SER A C 1
ATOM 787 O O . SER A 1 100 ? 10.309 1.577 -12.258 1.00 74.06 100 SER A O 1
ATOM 789 N N . MET A 1 101 ? 9.106 3.425 -11.805 1.00 70.12 101 MET A N 1
ATOM 790 C CA . MET A 1 101 ? 9.044 4.002 -13.160 1.00 70.12 101 MET A CA 1
ATOM 791 C C . MET A 1 101 ? 8.665 3.010 -14.278 1.00 70.12 101 MET A C 1
ATOM 793 O O . MET A 1 101 ? 8.917 3.261 -15.452 1.00 70.12 101 MET A O 1
ATOM 797 N N . THR A 1 102 ? 8.008 1.904 -13.925 1.00 72.75 102 THR A N 1
ATOM 798 C CA . THR A 1 102 ? 7.524 0.903 -14.874 1.00 72.75 102 THR A CA 1
ATOM 799 C C . THR A 1 102 ? 6.038 1.133 -15.133 1.00 72.75 102 THR A C 1
ATOM 801 O O . THR A 1 102 ? 5.269 1.450 -14.220 1.00 72.75 102 THR A O 1
ATOM 804 N N . LEU A 1 103 ? 5.589 0.925 -16.372 1.00 73.19 103 LEU A N 1
ATOM 805 C CA . LEU A 1 103 ? 4.163 0.980 -16.713 1.00 73.19 103 LEU A CA 1
ATOM 806 C C . LEU A 1 103 ? 3.340 -0.037 -15.887 1.00 73.19 103 LEU A C 1
ATOM 808 O O . LEU A 1 103 ? 2.224 0.271 -15.470 1.00 73.19 103 LEU A O 1
ATOM 812 N N . LEU A 1 104 ? 3.907 -1.211 -15.572 1.00 78.19 104 LEU A N 1
ATOM 813 C CA . LEU A 1 104 ? 3.290 -2.209 -14.685 1.00 78.19 104 LEU A CA 1
ATOM 814 C C . LEU A 1 104 ? 3.133 -1.691 -13.252 1.00 78.19 104 LEU A C 1
ATOM 816 O O . LEU A 1 104 ? 2.073 -1.875 -12.654 1.00 78.19 104 LEU A O 1
ATOM 820 N N . GLY A 1 105 ? 4.150 -1.016 -12.714 1.00 76.94 105 GLY A N 1
ATOM 821 C CA . GLY A 1 105 ? 4.088 -0.377 -11.403 1.00 76.94 105 GLY A CA 1
ATOM 822 C C . GLY A 1 105 ? 3.049 0.740 -11.353 1.00 76.94 105 GLY A C 1
ATOM 823 O O . GLY A 1 105 ? 2.271 0.804 -10.405 1.00 76.94 105 GLY A O 1
ATOM 824 N N . PHE A 1 106 ? 2.952 1.558 -12.403 1.00 80.50 106 PHE A N 1
ATOM 825 C CA . PHE A 1 106 ? 1.938 2.612 -12.501 1.00 80.50 106 PHE A CA 1
ATOM 826 C C . PHE A 1 106 ? 0.507 2.064 -12.570 1.00 80.50 106 PHE A C 1
ATOM 828 O O . PHE A 1 106 ? -0.352 2.484 -11.792 1.00 80.50 106 PHE A O 1
ATOM 835 N N . ILE A 1 107 ? 0.240 1.117 -13.475 1.00 84.75 107 ILE A N 1
ATOM 836 C CA . ILE A 1 107 ? -1.105 0.552 -13.664 1.00 84.75 107 ILE A CA 1
ATOM 837 C C . ILE A 1 107 ? -1.491 -0.314 -12.461 1.00 84.75 107 ILE A C 1
ATOM 839 O O . ILE A 1 107 ? -2.563 -0.126 -11.882 1.00 84.75 107 ILE A O 1
ATOM 843 N N . GLY A 1 108 ? -0.616 -1.237 -12.052 1.00 85.94 108 GLY A N 1
ATOM 844 C CA . GLY A 1 108 ? -0.854 -2.117 -10.910 1.00 85.94 108 GLY A CA 1
ATOM 845 C C . GLY A 1 108 ? -0.994 -1.334 -9.607 1.00 85.94 108 GLY A C 1
ATOM 846 O O . GLY A 1 108 ? -1.945 -1.542 -8.856 1.00 85.94 108 GLY A O 1
ATOM 847 N N . GLY A 1 109 ? -0.107 -0.369 -9.374 1.00 86.44 109 GLY A N 1
ATOM 848 C CA . GLY A 1 109 ? -0.118 0.484 -8.192 1.00 86.44 109 GLY A CA 1
ATOM 849 C C . GLY A 1 109 ? -1.334 1.394 -8.122 1.00 86.44 109 GLY A C 1
ATOM 850 O O . GLY A 1 109 ? -2.005 1.453 -7.091 1.00 86.44 109 GLY A O 1
ATOM 851 N N . GLY A 1 110 ? -1.675 2.050 -9.235 1.00 86.81 110 GLY A N 1
ATOM 852 C CA . GLY A 1 110 ? -2.859 2.901 -9.333 1.00 86.81 110 GLY A CA 1
ATOM 853 C C . GLY A 1 110 ? -4.152 2.132 -9.058 1.00 86.81 110 GLY A C 1
ATOM 854 O O . GLY A 1 110 ? -4.970 2.563 -8.241 1.00 86.81 110 GLY A O 1
ATOM 855 N N . LEU A 1 111 ? -4.317 0.953 -9.667 1.00 91.56 111 LEU A N 1
ATOM 856 C CA . LEU A 1 111 ? -5.488 0.101 -9.436 1.00 91.56 111 LEU A CA 1
ATOM 857 C C . LEU A 1 111 ? -5.525 -0.455 -8.004 1.00 91.56 111 LEU A C 1
ATOM 859 O O . LEU A 1 111 ? -6.592 -0.462 -7.383 1.00 91.56 111 LEU A O 1
ATOM 863 N N . ALA A 1 112 ? -4.378 -0.853 -7.442 1.00 91.44 112 ALA A N 1
ATOM 864 C CA . ALA A 1 112 ? -4.286 -1.285 -6.047 1.00 91.44 112 ALA A CA 1
ATOM 865 C C . ALA A 1 112 ? -4.724 -0.173 -5.083 1.00 91.44 112 ALA A C 1
ATOM 867 O O . ALA A 1 112 ? -5.528 -0.428 -4.188 1.00 91.44 112 ALA A O 1
ATOM 868 N N . ILE A 1 113 ? -4.258 1.061 -5.289 1.00 92.62 113 ILE A N 1
ATOM 869 C CA . ILE A 1 113 ? -4.612 2.234 -4.476 1.00 92.62 113 ILE A CA 1
ATOM 870 C C . ILE A 1 113 ? -6.121 2.476 -4.496 1.00 92.62 113 ILE A C 1
ATOM 872 O O . ILE A 1 113 ? -6.725 2.603 -3.430 1.00 92.62 113 ILE A O 1
ATOM 876 N N . VAL A 1 114 ? -6.748 2.487 -5.677 1.00 92.81 114 VAL A N 1
ATOM 877 C CA . VAL A 1 114 ? -8.201 2.698 -5.805 1.00 92.81 114 VAL A CA 1
ATOM 878 C C . VAL A 1 114 ? -8.979 1.612 -5.060 1.00 92.81 114 VAL A C 1
ATOM 880 O O . VAL A 1 114 ? -9.906 1.917 -4.306 1.00 92.81 114 VAL A O 1
ATOM 883 N N . LEU A 1 115 ? -8.581 0.347 -5.207 1.00 92.06 115 LEU A N 1
ATOM 884 C CA . LEU A 1 115 ? -9.250 -0.770 -4.539 1.00 92.06 115 LEU A CA 1
ATOM 885 C C . LEU A 1 115 ? -9.031 -0.777 -3.024 1.00 92.06 115 LEU A C 1
ATOM 887 O O . LEU A 1 115 ? -9.975 -1.048 -2.282 1.00 92.06 115 LEU A O 1
ATOM 891 N N . ILE A 1 116 ? -7.829 -0.440 -2.552 1.00 92.31 116 ILE A N 1
ATOM 892 C CA . ILE A 1 116 ? -7.525 -0.263 -1.125 1.00 92.31 116 ILE A CA 1
ATOM 893 C C . ILE A 1 116 ? -8.396 0.849 -0.543 1.00 92.31 116 ILE A C 1
ATOM 895 O O . ILE A 1 116 ? -8.966 0.680 0.538 1.00 92.31 116 ILE A O 1
ATOM 899 N N . LEU A 1 117 ? -8.550 1.965 -1.259 1.00 91.06 117 LEU A N 1
ATOM 900 C CA . LEU A 1 117 ? -9.373 3.095 -0.835 1.00 91.06 117 LEU A CA 1
ATOM 901 C C . LEU A 1 117 ? -10.844 2.672 -0.707 1.00 91.06 117 LEU A C 1
ATOM 903 O O . LEU A 1 117 ? -11.440 2.830 0.360 1.00 91.06 117 LEU A O 1
ATOM 907 N N . LEU A 1 118 ? -11.397 2.043 -1.749 1.00 89.94 118 LEU A N 1
ATOM 908 C CA . LEU A 1 118 ? -12.768 1.518 -1.757 1.00 89.94 118 LEU A CA 1
ATOM 909 C C . LEU A 1 118 ? -13.000 0.500 -0.634 1.00 89.94 118 LEU A C 1
ATOM 911 O O . LEU A 1 118 ? -13.980 0.606 0.108 1.00 89.94 118 LEU A O 1
ATOM 915 N N . TYR A 1 119 ? -12.075 -0.445 -0.455 1.00 89.94 119 TYR A N 1
ATOM 916 C CA . TYR A 1 119 ? -12.157 -1.437 0.613 1.00 89.94 119 TYR A CA 1
ATOM 917 C C . TYR A 1 119 ? -12.108 -0.781 1.996 1.00 89.94 119 TYR A C 1
ATOM 919 O O . TYR A 1 119 ? -12.863 -1.160 2.891 1.00 89.94 119 TYR A O 1
ATOM 927 N N . THR A 1 120 ? -11.250 0.222 2.181 1.00 88.62 120 THR A N 1
ATOM 928 C CA . THR A 1 120 ? -11.114 0.941 3.454 1.00 88.62 120 THR A CA 1
ATOM 929 C C . THR A 1 120 ? -12.399 1.670 3.826 1.00 88.62 120 THR A C 1
ATOM 931 O O . THR A 1 120 ? -12.825 1.617 4.982 1.00 88.62 120 THR A O 1
ATOM 934 N N . PHE A 1 121 ? -13.045 2.320 2.857 1.00 86.12 121 PHE A N 1
ATOM 935 C CA . PHE A 1 121 ? -14.309 3.012 3.094 1.00 86.12 121 PHE A CA 1
ATOM 936 C C . PHE A 1 121 ? -15.461 2.052 3.412 1.00 86.12 121 PHE A C 1
ATOM 938 O O . PHE A 1 121 ? -16.261 2.366 4.294 1.00 86.12 121 PHE A O 1
ATOM 945 N N . GLN A 1 122 ? -15.526 0.894 2.745 1.00 84.44 122 GLN A N 1
ATOM 946 C CA . GLN A 1 122 ? -16.631 -0.060 2.900 1.00 84.44 122 GLN A CA 1
ATOM 947 C C . GLN A 1 122 ? -16.477 -1.033 4.078 1.00 84.44 122 GLN A C 1
ATOM 949 O O . GLN A 1 122 ? -17.475 -1.375 4.705 1.00 84.44 122 GLN A O 1
ATOM 954 N N . PHE A 1 123 ? -15.262 -1.505 4.378 1.00 83.88 123 PHE A N 1
ATOM 955 C CA . PHE A 1 123 ? -15.061 -2.667 5.259 1.00 83.88 123 PHE A CA 1
ATOM 956 C C . PHE A 1 123 ? -14.173 -2.420 6.479 1.00 83.88 123 PHE A C 1
ATOM 958 O O . PHE A 1 123 ? -14.135 -3.279 7.361 1.00 83.88 123 PHE A O 1
ATOM 965 N N . ILE A 1 124 ? -13.443 -1.304 6.539 1.00 82.56 124 ILE A N 1
ATOM 966 C CA . ILE A 1 124 ? -12.600 -0.971 7.693 1.00 82.56 124 ILE A CA 1
ATOM 967 C C . ILE A 1 124 ? -13.339 0.058 8.540 1.00 82.56 124 ILE A C 1
ATOM 969 O O . ILE A 1 124 ? -13.727 1.123 8.046 1.00 82.56 124 ILE A O 1
ATOM 973 N N . GLU A 1 125 ? -13.535 -0.247 9.821 1.00 74.88 125 GLU A N 1
ATOM 974 C CA . GLU A 1 125 ? -14.215 0.664 10.735 1.00 74.88 125 GLU A CA 1
ATOM 975 C C . GLU A 1 125 ? -13.428 1.975 10.881 1.00 74.88 125 GLU A C 1
ATOM 977 O O . GLU A 1 125 ? -12.198 1.958 11.029 1.00 74.88 125 GLU A O 1
ATOM 982 N N . PRO A 1 126 ? -14.107 3.136 10.828 1.00 67.75 126 PRO A N 1
ATOM 983 C CA . PRO A 1 126 ? -13.455 4.409 11.069 1.00 67.75 126 PRO A CA 1
ATOM 984 C C . PRO A 1 126 ? -12.812 4.400 12.454 1.00 67.75 126 PRO A C 1
ATOM 986 O O . PRO A 1 126 ? -13.423 3.997 13.441 1.00 67.75 126 PRO A O 1
ATOM 989 N N . SER A 1 127 ? -11.558 4.854 12.526 1.00 62.16 127 SER A N 1
ATOM 990 C CA . SER A 1 127 ? -10.867 4.984 13.805 1.00 62.16 127 SER A CA 1
ATOM 991 C C . SER A 1 127 ? -11.692 5.908 14.695 1.00 62.16 127 SER A C 1
ATOM 993 O O . SER A 1 127 ? -11.813 7.095 14.391 1.00 62.16 127 SER A O 1
ATOM 995 N N . LYS A 1 128 ? -12.254 5.377 15.788 1.00 59.12 128 LYS A N 1
ATOM 996 C CA . LYS A 1 128 ? -12.893 6.198 16.820 1.00 59.12 128 LYS A CA 1
ATOM 997 C C . LYS A 1 128 ? -11.846 7.202 17.308 1.00 59.12 128 LYS A C 1
ATOM 999 O O . LYS A 1 128 ? -10.869 6.809 17.948 1.00 59.12 128 LYS A O 1
ATOM 1004 N N . LYS A 1 129 ? -12.013 8.481 16.949 1.00 52.84 129 LYS A N 1
ATOM 1005 C CA . LYS A 1 129 ? -11.089 9.573 17.310 1.00 52.84 129 LYS A CA 1
ATOM 1006 C C . LYS A 1 129 ? -10.951 9.738 18.833 1.00 52.84 129 LYS A C 1
ATOM 1008 O O . LYS A 1 129 ? -9.940 10.254 19.292 1.00 52.84 129 LYS A O 1
ATOM 1013 N N . ASP A 1 130 ? -11.885 9.188 19.607 1.00 48.22 130 ASP A N 1
ATOM 1014 C CA . ASP A 1 130 ? -12.004 9.405 21.051 1.00 48.22 130 ASP A CA 1
ATOM 1015 C C . ASP A 1 130 ? -11.174 8.481 21.949 1.00 48.22 130 ASP A C 1
ATOM 1017 O O . ASP A 1 130 ? -11.418 8.437 23.150 1.00 48.22 130 ASP A O 1
ATOM 1021 N N . THR A 1 131 ? -10.196 7.729 21.436 1.00 55.06 131 THR A N 1
ATOM 1022 C CA . THR A 1 131 ? -9.421 6.813 22.300 1.00 55.06 131 THR A CA 1
ATOM 1023 C C . THR A 1 131 ? -8.028 7.298 22.649 1.00 55.06 131 THR A C 1
ATOM 1025 O O . THR A 1 131 ? -7.659 7.163 23.797 1.00 55.06 131 THR A O 1
ATOM 1028 N N . LEU A 1 132 ? -7.243 7.931 21.776 1.00 54.97 132 LEU A N 1
ATOM 1029 C CA . LEU A 1 132 ? -5.857 8.254 22.161 1.00 54.97 132 LEU A CA 1
ATOM 1030 C C . LEU A 1 132 ? -5.768 9.278 23.303 1.00 54.97 132 LEU A C 1
ATOM 1032 O O . LEU A 1 132 ? -5.080 9.031 24.286 1.00 54.97 132 LEU A O 1
ATOM 1036 N N . VAL A 1 133 ? -6.521 10.377 23.228 1.00 57.88 133 VAL A N 1
ATOM 1037 C CA . VAL A 1 133 ? -6.519 11.409 24.280 1.00 57.88 133 VAL A CA 1
ATOM 1038 C C . VAL A 1 133 ? -7.177 10.899 25.565 1.00 57.88 133 VAL A C 1
ATOM 1040 O O . VAL A 1 133 ? -6.659 11.141 26.651 1.00 57.88 133 VAL A O 1
ATOM 1043 N N . ASN A 1 134 ? -8.265 10.130 25.462 1.00 57.28 134 ASN A N 1
ATOM 1044 C CA . ASN A 1 134 ? -8.938 9.566 26.634 1.00 57.28 134 ASN A CA 1
ATOM 1045 C C . ASN A 1 134 ? -8.132 8.431 27.272 1.00 57.28 134 ASN A C 1
ATOM 1047 O O . ASN A 1 134 ? -7.994 8.409 28.483 1.00 57.28 134 ASN A O 1
ATOM 1051 N N . THR A 1 135 ? -7.491 7.559 26.491 1.00 62.06 135 THR A N 1
ATOM 1052 C CA . THR A 1 135 ? -6.611 6.496 27.001 1.00 62.06 135 THR A CA 1
ATOM 1053 C C . THR A 1 135 ? -5.333 7.068 27.619 1.00 62.06 135 THR A C 1
ATOM 1055 O O . THR A 1 135 ? -4.891 6.561 28.645 1.00 62.06 135 THR A O 1
ATOM 1058 N N . ILE A 1 136 ? -4.765 8.151 27.071 1.00 65.81 136 ILE A N 1
ATOM 1059 C CA . ILE A 1 136 ? -3.633 8.859 27.697 1.00 65.81 136 ILE A CA 1
ATOM 1060 C C . ILE A 1 136 ? -4.079 9.547 28.995 1.00 65.81 136 ILE A C 1
ATOM 1062 O O . ILE A 1 136 ? -3.387 9.440 30.006 1.00 65.81 136 ILE A O 1
ATOM 1066 N N . ASN A 1 137 ? -5.248 10.191 29.009 1.00 73.81 137 ASN A N 1
ATOM 1067 C CA . ASN A 1 137 ? -5.796 10.814 30.216 1.00 73.81 137 ASN A CA 1
ATOM 1068 C C . ASN A 1 137 ? -6.169 9.787 31.294 1.00 73.81 137 ASN A C 1
ATOM 1070 O O . ASN A 1 137 ? -5.944 10.034 32.479 1.00 73.81 137 ASN A O 1
ATOM 1074 N N . ASP A 1 138 ? -6.691 8.627 30.909 1.00 72.62 138 ASP A N 1
ATOM 1075 C CA . ASP A 1 138 ? -7.040 7.548 31.829 1.00 72.62 138 ASP A CA 1
ATOM 1076 C C . ASP A 1 138 ? -5.783 6.858 32.373 1.00 72.62 138 ASP A C 1
ATOM 1078 O O . ASP A 1 138 ? -5.703 6.598 33.576 1.00 72.62 138 ASP A O 1
ATOM 1082 N N . ALA A 1 139 ? -4.750 6.667 31.545 1.00 71.06 139 ALA A N 1
ATOM 1083 C CA . ALA A 1 139 ? -3.439 6.195 31.991 1.00 71.06 139 ALA A CA 1
ATOM 1084 C C . ALA A 1 139 ? -2.751 7.204 32.930 1.00 71.06 139 ALA A C 1
ATOM 1086 O O . ALA A 1 139 ? -2.191 6.815 33.958 1.00 71.06 139 ALA A O 1
ATOM 1087 N N . ALA A 1 140 ? -2.846 8.506 32.641 1.00 75.62 140 ALA A N 1
ATOM 1088 C CA . ALA A 1 140 ? -2.324 9.566 33.502 1.00 75.62 140 ALA A CA 1
ATOM 1089 C C . ALA A 1 140 ? -3.049 9.605 34.860 1.00 75.62 140 ALA A C 1
ATOM 1091 O O . ALA A 1 140 ? -2.399 9.654 35.908 1.00 75.62 140 ALA A O 1
ATOM 1092 N N . LYS A 1 141 ? -4.385 9.497 34.869 1.00 80.56 141 LYS A N 1
ATOM 1093 C CA . LYS A 1 141 ? -5.192 9.422 36.100 1.00 80.56 141 LYS A CA 1
ATOM 1094 C C . LYS A 1 141 ? -4.897 8.156 36.908 1.00 80.56 141 LYS A C 1
ATOM 1096 O O . LYS A 1 141 ? -4.791 8.230 38.135 1.00 80.56 141 LYS A O 1
ATOM 1101 N N . ALA A 1 142 ? -4.727 7.010 36.247 1.00 78.44 142 ALA A N 1
ATOM 1102 C CA . ALA A 1 142 ? -4.362 5.753 36.899 1.00 78.44 142 ALA A CA 1
ATOM 1103 C C . ALA A 1 142 ? -2.972 5.836 37.554 1.00 78.44 142 ALA A C 1
ATOM 1105 O O . ALA A 1 142 ? -2.823 5.478 38.726 1.00 78.44 142 ALA A O 1
ATOM 1106 N N . ASN A 1 143 ? -1.985 6.407 36.857 1.00 78.62 143 ASN A N 1
ATOM 1107 C CA . ASN A 1 143 ? -0.645 6.632 37.403 1.00 78.62 143 ASN A CA 1
ATOM 1108 C C . ASN A 1 143 ? -0.650 7.628 38.568 1.00 78.62 143 ASN A C 1
ATOM 1110 O O . ASN A 1 143 ? -0.005 7.382 39.587 1.00 78.62 143 ASN A O 1
ATOM 1114 N N . GLN A 1 144 ? -1.434 8.704 38.491 1.00 82.19 144 GLN A N 1
ATOM 1115 C CA . GLN A 1 144 ? -1.552 9.672 39.584 1.00 82.19 144 GLN A CA 1
ATOM 1116 C C . GLN A 1 144 ? -2.207 9.054 40.834 1.00 82.19 144 GLN A C 1
ATOM 1118 O O . GLN A 1 144 ? -1.801 9.341 41.964 1.00 82.19 144 GLN A O 1
ATOM 1123 N N . LYS A 1 145 ? -3.195 8.167 40.650 1.00 82.12 145 LYS A N 1
ATOM 1124 C CA . LYS A 1 145 ? -3.859 7.437 41.743 1.00 82.12 145 LYS A CA 1
ATOM 1125 C C . LYS A 1 145 ? -2.935 6.394 42.379 1.00 82.12 145 LYS A C 1
ATOM 1127 O O . LYS A 1 145 ? -2.898 6.296 43.607 1.00 82.12 145 LYS A O 1
ATOM 1132 N N . ASN A 1 146 ? -2.152 5.675 41.574 1.00 78.38 146 ASN A N 1
ATOM 1133 C CA . ASN A 1 146 ? -1.143 4.740 42.071 1.00 78.38 146 ASN A CA 1
ATOM 1134 C C . ASN A 1 146 ? -0.035 5.466 42.835 1.00 78.38 146 ASN A C 1
ATOM 1136 O O . ASN A 1 146 ? 0.294 5.051 43.943 1.00 78.38 146 ASN A O 1
ATOM 1140 N N . ASN A 1 147 ? 0.459 6.597 42.328 1.00 78.31 147 ASN A N 1
ATOM 1141 C CA . ASN A 1 147 ? 1.511 7.361 42.998 1.00 78.31 147 ASN A CA 1
ATOM 1142 C C . ASN A 1 147 ? 1.046 7.909 44.365 1.00 78.31 147 ASN A C 1
ATOM 1144 O O . ASN A 1 147 ? 1.758 7.807 45.362 1.00 78.31 147 ASN A O 1
ATOM 1148 N N . LYS A 1 148 ? -0.207 8.382 44.464 1.00 80.88 148 LYS A N 1
ATOM 1149 C CA . LYS A 1 148 ? -0.822 8.763 45.752 1.00 80.88 148 LYS A CA 1
ATOM 1150 C C . LYS A 1 148 ? -0.955 7.582 46.721 1.00 80.88 148 LYS A C 1
ATOM 1152 O O . LYS A 1 148 ? -0.785 7.761 47.925 1.00 80.88 148 LYS A O 1
ATOM 1157 N N . LYS A 1 149 ? -1.264 6.380 46.220 1.00 78.31 149 LYS A N 1
ATOM 1158 C CA . LYS A 1 149 ? -1.367 5.164 47.041 1.00 78.31 149 LYS A CA 1
ATOM 1159 C C . LYS A 1 149 ? 0.007 4.717 47.552 1.00 78.31 149 LYS A C 1
ATOM 1161 O O . LYS A 1 149 ? 0.120 4.411 48.734 1.00 78.31 149 LYS A O 1
ATOM 1166 N N . PHE A 1 150 ? 1.036 4.761 46.704 1.00 72.31 150 PHE A N 1
ATOM 1167 C CA . PHE A 1 150 ? 2.426 4.493 47.087 1.00 72.31 150 PHE A CA 1
ATOM 1168 C C . PHE A 1 150 ? 2.919 5.473 48.159 1.00 72.31 150 PHE A C 1
ATOM 1170 O O . PHE A 1 150 ? 3.364 5.036 49.217 1.00 72.31 150 PHE A O 1
ATOM 1177 N N . LEU A 1 151 ? 2.742 6.783 47.960 1.00 76.62 151 LEU A N 1
ATOM 1178 C CA . LEU A 1 151 ? 3.137 7.799 48.945 1.00 76.62 151 LEU A CA 1
ATOM 1179 C C . LEU A 1 151 ? 2.449 7.610 50.307 1.00 76.62 151 LEU A C 1
ATOM 1181 O O . LEU A 1 151 ? 3.087 7.773 51.342 1.00 76.62 151 LEU A O 1
ATOM 1185 N N . LYS A 1 152 ? 1.172 7.208 50.322 1.00 77.12 152 LYS A N 1
ATOM 1186 C CA . LYS A 1 152 ? 0.408 6.967 51.559 1.00 77.12 152 LYS A CA 1
ATOM 1187 C C . LYS A 1 152 ? 0.839 5.700 52.311 1.00 77.12 152 LYS A C 1
ATOM 1189 O O . LYS A 1 152 ? 0.653 5.624 53.523 1.00 77.12 152 LYS A O 1
ATOM 1194 N N . ILE A 1 153 ? 1.376 4.704 51.605 1.00 76.44 153 ILE A N 1
ATOM 1195 C CA . ILE A 1 153 ? 1.950 3.494 52.213 1.00 76.44 153 ILE A CA 1
ATOM 1196 C C . ILE A 1 153 ? 3.297 3.838 52.858 1.00 76.44 153 ILE A C 1
ATOM 1198 O O . ILE A 1 153 ? 3.519 3.500 54.016 1.00 76.44 153 ILE A O 1
ATOM 1202 N N . PHE A 1 154 ? 4.150 4.593 52.163 1.00 65.50 154 PHE A N 1
ATOM 1203 C CA . PHE A 1 154 ? 5.451 5.012 52.695 1.00 65.50 154 PHE A CA 1
ATOM 1204 C C . PHE A 1 154 ? 5.351 6.057 53.816 1.00 65.50 154 PHE A C 1
ATOM 1206 O O . PHE A 1 154 ? 6.168 6.044 54.732 1.00 65.50 154 PHE A O 1
ATOM 1213 N N . SER A 1 155 ? 4.333 6.922 53.813 1.00 67.19 155 SER A N 1
ATOM 1214 C CA . SER A 1 155 ? 4.127 7.910 54.884 1.00 67.19 155 SER A CA 1
ATOM 1215 C C . SER A 1 155 ? 3.551 7.325 56.180 1.00 67.19 155 SER A C 1
ATOM 1217 O O . SER A 1 155 ? 3.454 8.047 57.164 1.00 67.19 155 SER A O 1
ATOM 1219 N N . ARG A 1 156 ? 3.096 6.064 56.177 1.00 59.22 156 ARG A N 1
ATOM 1220 C CA . ARG A 1 156 ? 2.544 5.357 57.350 1.00 59.22 156 ARG A CA 1
ATOM 1221 C C . ARG A 1 156 ? 3.540 4.397 58.011 1.00 59.22 156 ARG A C 1
ATOM 1223 O O . ARG A 1 156 ? 3.194 3.785 59.011 1.00 59.22 156 ARG A O 1
ATOM 1230 N N . GLY A 1 157 ? 4.732 4.244 57.437 1.00 56.31 157 GLY A N 1
ATOM 1231 C CA . GLY A 1 157 ? 5.816 3.412 57.970 1.00 56.31 157 GLY A CA 1
ATOM 1232 C C . GLY A 1 157 ? 6.861 4.185 58.783 1.00 56.31 157 GLY A C 1
ATOM 1233 O O . GLY A 1 157 ? 7.971 3.685 58.933 1.00 56.31 157 GLY A O 1
ATOM 1234 N N . LYS A 1 158 ? 6.540 5.401 59.241 1.00 47.53 158 LYS A N 1
ATOM 1235 C CA . LYS A 1 158 ? 7.320 6.166 60.222 1.00 47.53 158 LYS A CA 1
ATOM 1236 C C . LYS A 1 158 ? 6.537 6.271 61.518 1.00 47.53 158 LYS A C 1
ATOM 1238 O O . LYS A 1 158 ? 5.313 6.508 61.413 1.00 47.53 158 LYS A O 1
#

Foldseek 3Di:
DDPVVVLVVLVVLLVVLLVLLVVLLVCQVVVVLPPPDPDDDDDSVVVNQFHDNDDPVLSVLLVVLSVQLVVLLVQLQPPPHELVSLVSSLVSLVSSLVSSSGPSSVVSSVVSSVSSVVCCVPPGDHPPPPCPVVVVVVVVVVVVVVVVVVVVVVVVVD

pLDDT: mean 75.68, std 15.17, range [41.31, 93.75]

Organism: NCBI:txid29556